Protein AF-A0A1X2HR03-F1 (afdb_monomer_lite)

Sequence (166 aa):
MDPTPKYARVMRIASPQEDDGWEAVPREKGWTSIEKKPGKHMTDDALCVSLCPMCVSYSLCIFALYLVRSTSTSSVPGPPEPLTKNQRKQMARTAKRKEEKAAFEAEQAARLRQHQRELERIRIDEYYTKGAGKNTSLGKKKQQHGSAKTPTAKAGLNEHGQLIWD

Secondary structure (DSSP, 8-state):
----------PPPPPPP-----PPPPTTS-TT-------------TTSSSS-TT---HHHHHHHHHHHHTSS--------PPPPHHHHHHHHHHHHHHHHHHHHHHHHHHHHHHHHHHHHHHHHHHHHHS-TTSS-TTTGGGSSS-------PPEEE-TTS-EEE-

pLDDT: mean 70.21, std 17.48, range [41.78, 98.0]

Radius of gyration: 33.85 Å; chains: 1; bounding box: 98×48×79 Å

Structure (mmCIF, N/CA/C/O backbone):
data_AF-A0A1X2HR03-F1
#
_entry.id   AF-A0A1X2HR03-F1
#
loop_
_atom_site.group_PDB
_atom_site.id
_atom_site.type_symbol
_atom_site.label_atom_id
_atom_site.label_alt_id
_atom_site.label_comp_id
_atom_site.label_asym_id
_atom_site.label_entity_id
_atom_site.label_seq_id
_atom_site.pdbx_PDB_ins_code
_atom_site.Cartn_x
_atom_site.Cartn_y
_atom_site.Cartn_z
_atom_site.occupancy
_atom_site.B_iso_or_equiv
_atom_site.auth_seq_id
_atom_site.auth_comp_id
_atom_site.auth_asym_id
_atom_site.auth_atom_id
_atom_site.pdbx_PDB_model_num
ATOM 1 N N . MET A 1 1 ? 52.233 15.324 -47.934 1.00 49.38 1 MET A N 1
ATOM 2 C CA . MET A 1 1 ? 51.207 14.608 -47.145 1.00 49.38 1 MET A CA 1
ATOM 3 C C . MET A 1 1 ? 51.965 13.710 -46.194 1.00 49.38 1 MET A C 1
ATOM 5 O O . MET A 1 1 ? 52.435 12.666 -46.625 1.00 49.38 1 MET A O 1
ATOM 9 N N . ASP A 1 2 ? 52.184 14.163 -44.962 1.00 54.00 2 ASP A N 1
ATOM 10 C CA . ASP A 1 2 ? 53.042 13.455 -44.009 1.00 54.00 2 ASP A CA 1
ATOM 11 C C . ASP A 1 2 ? 52.260 12.336 -43.307 1.00 54.00 2 ASP A C 1
ATOM 13 O O . ASP A 1 2 ? 51.257 12.617 -42.644 1.00 54.00 2 ASP A O 1
ATOM 17 N N . PRO A 1 3 ? 52.685 11.065 -43.427 1.00 68.75 3 PRO A N 1
ATOM 18 C CA . PRO A 1 3 ? 52.022 9.934 -42.794 1.00 68.75 3 PRO A CA 1
ATOM 19 C C . PRO A 1 3 ? 52.491 9.809 -41.340 1.00 68.75 3 PRO A C 1
ATOM 21 O O . PRO A 1 3 ? 53.164 8.851 -40.971 1.00 68.75 3 PRO A O 1
ATOM 24 N N . THR A 1 4 ? 52.180 10.791 -40.495 1.00 70.38 4 THR A N 1
ATOM 25 C CA . THR A 1 4 ? 52.416 10.665 -39.050 1.00 70.38 4 THR A CA 1
ATOM 26 C C . THR A 1 4 ? 51.183 10.037 -38.392 1.00 70.38 4 THR A C 1
ATOM 28 O O . THR A 1 4 ? 50.126 10.674 -38.339 1.00 70.38 4 THR A O 1
ATOM 31 N N . PRO A 1 5 ? 51.264 8.789 -37.892 1.00 67.25 5 PRO A N 1
ATOM 32 C CA . PRO A 1 5 ? 50.145 8.155 -37.208 1.00 67.25 5 PRO A CA 1
ATOM 33 C C . PRO A 1 5 ? 49.844 8.903 -35.904 1.00 67.25 5 PRO A C 1
ATOM 35 O O . PRO A 1 5 ? 50.654 8.94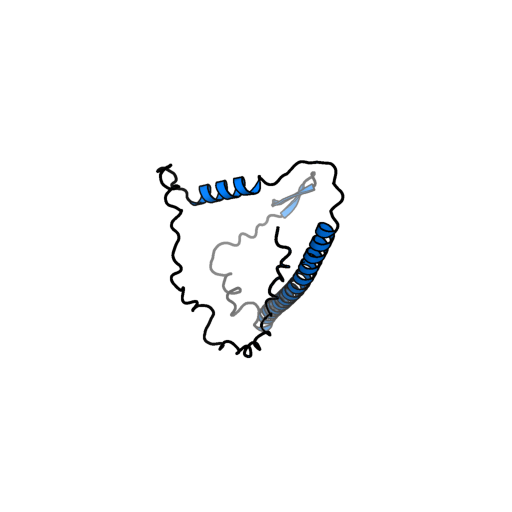8 -34.978 1.00 67.25 5 PRO A O 1
ATOM 38 N N . LYS A 1 6 ? 48.658 9.515 -35.831 1.00 69.88 6 LYS A N 1
ATOM 39 C CA . LYS A 1 6 ? 48.143 10.149 -34.612 1.00 69.88 6 LYS A CA 1
ATOM 40 C C . LYS A 1 6 ? 47.642 9.055 -33.673 1.00 69.88 6 LYS A C 1
ATOM 42 O O . LYS A 1 6 ? 46.494 8.631 -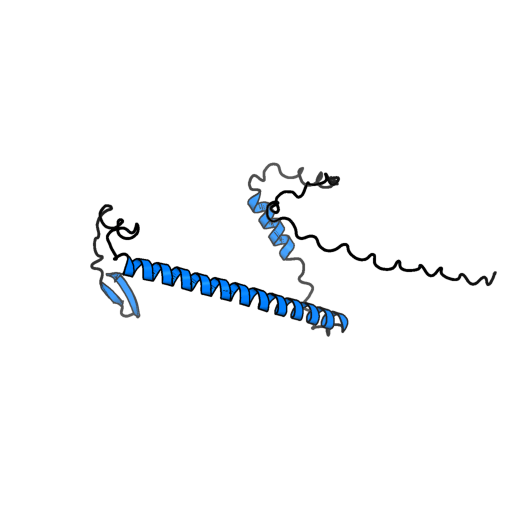33.765 1.00 69.88 6 LYS A O 1
ATOM 47 N N . TYR A 1 7 ? 48.500 8.581 -32.778 1.00 69.38 7 TYR A N 1
ATOM 48 C CA . TYR A 1 7 ? 48.071 7.668 -31.723 1.00 69.38 7 TYR A CA 1
ATOM 49 C C . TYR A 1 7 ? 47.149 8.406 -30.744 1.00 69.38 7 TYR A C 1
ATOM 51 O O . TYR A 1 7 ? 47.520 9.431 -30.167 1.00 69.38 7 TYR A O 1
ATOM 59 N N . ALA A 1 8 ? 45.929 7.895 -30.567 1.00 68.00 8 ALA A N 1
ATOM 60 C CA . ALA A 1 8 ? 44.996 8.397 -29.569 1.00 68.00 8 ALA A CA 1
ATOM 61 C C . ALA A 1 8 ? 45.563 8.125 -28.167 1.00 68.00 8 ALA A C 1
ATOM 63 O O . ALA A 1 8 ? 45.889 6.986 -27.828 1.00 68.00 8 ALA A O 1
ATOM 64 N N . ARG A 1 9 ? 45.701 9.171 -27.342 1.00 69.88 9 ARG A N 1
ATOM 65 C CA . ARG A 1 9 ? 46.113 9.016 -25.941 1.00 69.88 9 ARG A CA 1
ATOM 66 C C . ARG A 1 9 ? 45.038 8.225 -25.197 1.00 69.88 9 ARG A C 1
ATOM 68 O O . ARG A 1 9 ? 43.929 8.714 -24.999 1.00 69.88 9 ARG A O 1
ATOM 75 N N . VAL A 1 10 ? 45.382 7.009 -24.781 1.00 68.44 10 VAL A N 1
ATOM 76 C CA . VAL A 1 10 ? 44.555 6.185 -23.897 1.00 68.44 10 VAL A CA 1
ATOM 77 C C . VAL A 1 10 ? 44.506 6.870 -22.532 1.00 68.44 10 VAL A C 1
ATOM 79 O O . VAL A 1 10 ? 45.487 6.874 -21.789 1.00 68.44 10 VAL A O 1
ATOM 82 N N . MET A 1 11 ? 43.371 7.493 -22.221 1.00 64.75 11 MET A N 1
ATOM 83 C CA . MET A 1 11 ? 43.092 8.025 -20.888 1.00 64.75 11 MET A CA 1
ATOM 84 C C . MET A 1 11 ? 42.972 6.849 -19.916 1.00 64.75 11 MET A C 1
ATOM 86 O O . MET A 1 11 ? 42.135 5.966 -20.104 1.00 64.75 11 MET A O 1
ATOM 90 N N . ARG A 1 12 ? 43.827 6.815 -18.889 1.00 71.19 12 ARG A N 1
ATOM 91 C CA . ARG A 1 12 ? 43.741 5.815 -17.819 1.00 71.19 12 ARG A CA 1
ATOM 92 C C . ARG A 1 12 ? 42.568 6.176 -16.914 1.00 71.19 12 ARG A C 1
ATOM 94 O O . ARG A 1 12 ? 42.513 7.285 -16.392 1.00 71.19 12 ARG A O 1
ATOM 101 N N . ILE A 1 13 ? 41.631 5.247 -16.760 1.00 76.69 13 ILE A N 1
ATOM 102 C CA . ILE A 1 13 ? 40.503 5.380 -15.837 1.00 76.69 13 ILE A CA 1
ATOM 103 C C . ILE A 1 13 ? 41.066 5.258 -14.418 1.00 76.69 13 ILE A C 1
ATOM 105 O O . ILE A 1 13 ? 41.745 4.278 -14.114 1.00 76.69 13 ILE A O 1
ATOM 109 N N . ALA A 1 14 ? 40.830 6.271 -13.582 1.00 76.19 14 ALA A N 1
ATOM 110 C CA . ALA A 1 14 ? 41.211 6.235 -12.176 1.00 76.19 14 ALA A CA 1
ATOM 111 C C . ALA A 1 14 ? 40.454 5.102 -11.467 1.00 76.19 14 ALA A C 1
ATOM 113 O O . ALA A 1 14 ? 39.255 4.921 -11.689 1.00 76.19 14 ALA A O 1
ATOM 114 N N . SER A 1 15 ? 41.160 4.325 -10.647 1.00 71.44 15 SER A N 1
ATOM 115 C CA . SER A 1 15 ? 40.562 3.277 -9.820 1.00 71.44 15 SER A CA 1
ATOM 116 C C . SER A 1 15 ? 39.506 3.876 -8.881 1.00 71.44 15 SER A C 1
ATOM 118 O O . SER A 1 15 ? 39.712 4.988 -8.389 1.00 71.44 15 SER A O 1
ATOM 120 N N . PRO A 1 16 ? 38.379 3.174 -8.652 1.00 69.88 16 PRO A N 1
ATOM 121 C CA . PRO A 1 16 ? 37.326 3.659 -7.771 1.00 69.88 16 PRO A CA 1
ATOM 122 C C . PRO A 1 16 ? 37.912 3.873 -6.376 1.00 69.88 16 PRO A C 1
ATOM 124 O O . PRO A 1 16 ? 38.523 2.970 -5.808 1.00 69.88 16 PRO A O 1
ATOM 127 N N . GLN A 1 17 ? 37.777 5.097 -5.879 1.00 70.81 17 GLN A N 1
ATOM 128 C CA . GLN A 1 17 ? 38.087 5.443 -4.502 1.00 70.81 17 GLN A CA 1
ATOM 129 C C . GLN A 1 17 ? 37.141 4.628 -3.616 1.00 70.81 17 GLN A C 1
ATOM 131 O O . GLN A 1 17 ? 35.945 4.580 -3.892 1.00 70.81 17 GLN A O 1
ATOM 136 N N . GLU A 1 18 ? 37.690 3.908 -2.640 1.00 65.06 18 GLU A N 1
ATOM 137 C CA . GLU A 1 18 ? 36.905 3.104 -1.705 1.00 65.06 18 GLU A CA 1
ATOM 138 C C . GLU A 1 18 ? 35.914 4.037 -1.004 1.00 65.06 18 GLU A C 1
ATOM 140 O O . GLU A 1 18 ? 36.322 5.003 -0.363 1.00 65.06 18 GLU A O 1
ATOM 145 N N . ASP A 1 19 ? 34.617 3.809 -1.225 1.00 59.84 19 ASP A N 1
ATOM 146 C CA . ASP A 1 19 ? 33.559 4.620 -0.635 1.00 59.84 19 ASP A CA 1
ATOM 147 C C . ASP A 1 19 ? 33.655 4.499 0.891 1.00 59.84 19 ASP A C 1
ATOM 149 O O . ASP A 1 19 ? 33.396 3.432 1.458 1.00 59.84 19 ASP A O 1
ATOM 153 N N . ASP A 1 20 ? 34.059 5.598 1.536 1.00 63.16 20 ASP A N 1
ATOM 154 C CA . ASP A 1 20 ? 34.095 5.749 2.986 1.00 63.16 20 ASP A CA 1
ATOM 155 C C . ASP A 1 20 ? 32.781 5.233 3.586 1.00 63.16 20 ASP A C 1
ATOM 157 O O . ASP A 1 20 ? 31.683 5.619 3.172 1.00 63.16 20 ASP A O 1
ATOM 161 N N . GLY A 1 21 ? 32.914 4.297 4.529 1.00 62.84 21 GLY A N 1
ATOM 162 C CA . GLY A 1 21 ? 31.816 3.524 5.093 1.00 62.84 21 GLY A CA 1
ATOM 163 C C . GLY A 1 21 ? 30.618 4.395 5.459 1.00 62.84 21 GLY A C 1
ATOM 164 O O . GLY A 1 21 ? 30.745 5.385 6.172 1.00 62.84 21 GLY A O 1
ATOM 165 N N . TRP A 1 22 ? 29.446 3.997 4.963 1.00 64.94 22 TRP A N 1
ATOM 166 C CA . TRP A 1 22 ? 28.169 4.657 5.208 1.00 64.94 22 TRP A CA 1
ATOM 167 C C . TRP A 1 22 ? 27.912 4.805 6.714 1.00 64.94 22 TRP A C 1
ATOM 169 O O . TRP A 1 22 ? 27.427 3.880 7.369 1.00 64.94 22 TRP A O 1
ATOM 179 N N . GLU A 1 23 ? 28.242 5.969 7.273 1.00 69.88 23 GLU A N 1
ATOM 180 C CA . GLU A 1 23 ? 27.980 6.272 8.674 1.00 69.88 23 GLU A CA 1
ATOM 181 C C . GLU A 1 23 ? 26.467 6.415 8.877 1.00 69.88 23 GLU A C 1
ATOM 183 O O . GLU A 1 23 ? 25.770 7.131 8.150 1.00 69.88 23 GLU A O 1
ATOM 188 N N . ALA A 1 24 ? 25.930 5.672 9.846 1.00 68.50 24 ALA A N 1
ATOM 189 C CA . ALA A 1 24 ? 24.504 5.666 10.121 1.00 68.50 24 ALA A CA 1
ATOM 190 C C . ALA A 1 24 ? 24.061 7.055 10.596 1.00 68.50 24 ALA A C 1
ATOM 192 O O . ALA A 1 24 ? 24.514 7.545 11.629 1.00 68.50 24 ALA A O 1
ATOM 193 N N . VAL A 1 25 ? 23.139 7.673 9.853 1.00 67.19 25 VAL A N 1
ATOM 194 C CA . VAL A 1 25 ? 22.591 8.993 10.184 1.00 67.19 25 VAL A CA 1
ATOM 195 C C . VAL A 1 25 ? 22.001 8.961 11.606 1.00 67.19 25 VAL A C 1
ATOM 197 O O . VAL A 1 25 ? 21.091 8.163 11.865 1.00 67.19 25 VAL A O 1
ATOM 200 N N . PRO A 1 26 ? 22.484 9.808 12.538 1.00 66.44 26 PRO A N 1
ATOM 201 C CA . PRO A 1 26 ? 21.991 9.846 13.908 1.00 66.44 26 PRO A CA 1
ATOM 202 C C . PRO A 1 26 ? 20.488 10.126 13.959 1.00 66.44 26 PRO A C 1
ATOM 204 O O . PRO A 1 26 ? 19.989 11.071 13.347 1.00 66.44 26 PRO A O 1
ATOM 207 N N . ARG A 1 27 ? 19.771 9.308 14.738 1.00 64.19 27 ARG A N 1
ATOM 208 C CA . ARG A 1 27 ? 18.299 9.234 14.782 1.00 64.19 27 ARG A CA 1
ATOM 209 C C . ARG A 1 27 ? 17.606 10.531 15.235 1.00 64.19 27 ARG A C 1
ATOM 211 O O . ARG A 1 27 ? 16.404 10.669 15.048 1.00 64.19 27 ARG A O 1
ATOM 218 N N . GLU A 1 28 ? 18.356 11.468 15.811 1.00 60.88 28 GLU A N 1
ATOM 219 C CA . GLU A 1 28 ? 17.838 12.728 16.357 1.00 60.88 28 GLU A CA 1
ATOM 220 C C . GLU A 1 28 ? 17.866 13.896 15.360 1.00 60.88 28 GLU A C 1
ATOM 222 O O . GLU A 1 28 ? 17.153 14.881 15.548 1.00 60.88 28 GLU A O 1
ATOM 227 N N . LYS A 1 29 ? 18.614 13.787 14.253 1.00 54.84 29 LYS A N 1
ATOM 228 C CA . LYS A 1 29 ? 18.545 14.755 13.148 1.00 54.84 29 LYS A CA 1
ATOM 229 C C . LYS A 1 29 ? 17.555 14.248 12.110 1.00 54.84 29 LYS A C 1
ATOM 231 O O . LYS A 1 29 ? 17.914 13.632 11.109 1.00 54.84 29 LYS A O 1
ATOM 236 N N . GLY A 1 30 ? 16.280 14.498 12.391 1.00 54.28 30 GLY A N 1
ATOM 237 C CA . GLY A 1 30 ? 15.206 14.334 11.420 1.00 54.28 30 GLY A CA 1
ATOM 238 C C . GLY A 1 30 ? 15.514 15.060 10.104 1.00 54.28 30 GLY A C 1
ATOM 239 O O . GLY A 1 30 ? 16.321 15.985 10.049 1.00 54.28 30 GLY A O 1
ATOM 240 N N . TRP A 1 31 ? 14.843 14.628 9.039 1.00 56.38 31 TRP A N 1
ATOM 241 C CA . TRP A 1 31 ? 14.909 15.079 7.638 1.00 56.38 31 TRP A CA 1
ATOM 242 C C . TRP A 1 31 ? 14.716 16.595 7.363 1.00 56.38 31 TRP A C 1
ATOM 244 O O . TRP A 1 31 ? 14.436 16.992 6.234 1.00 56.38 31 TRP A O 1
ATOM 254 N N . THR A 1 32 ? 14.839 17.472 8.356 1.00 54.97 32 THR A N 1
ATOM 255 C CA . THR A 1 32 ? 14.498 18.898 8.264 1.00 54.97 32 THR A CA 1
ATOM 256 C C . THR A 1 32 ? 15.683 19.837 8.037 1.00 54.97 32 THR A C 1
ATOM 258 O O . THR A 1 32 ? 15.457 21.022 7.821 1.00 54.97 32 THR A O 1
ATOM 261 N N . SER A 1 33 ? 16.927 19.349 8.007 1.00 54.75 33 SER A N 1
ATOM 262 C CA . SER A 1 33 ? 18.107 20.183 7.711 1.00 54.75 33 SER A CA 1
ATOM 263 C C . SER A 1 33 ? 18.771 19.790 6.395 1.00 54.75 33 SER A C 1
ATOM 265 O O . SER A 1 33 ? 19.917 19.358 6.360 1.00 54.75 33 SER A O 1
ATOM 267 N N . ILE A 1 34 ? 18.061 19.980 5.282 1.00 53.75 34 ILE A N 1
ATOM 268 C CA . ILE A 1 34 ? 18.750 20.290 4.027 1.00 53.75 34 ILE A CA 1
ATOM 269 C C . ILE A 1 34 ? 18.950 21.802 4.054 1.00 53.75 34 ILE A C 1
ATOM 271 O O . ILE A 1 34 ? 18.038 22.563 3.727 1.00 53.75 34 ILE A O 1
ATOM 275 N N . GLU A 1 35 ? 20.128 22.243 4.492 1.00 58.75 35 GLU A N 1
ATOM 276 C CA . GLU A 1 35 ? 20.572 23.610 4.244 1.00 58.75 35 GLU A CA 1
ATOM 277 C C . GLU A 1 35 ? 20.549 23.821 2.729 1.00 58.75 35 GLU A C 1
ATOM 279 O O . GLU A 1 35 ? 21.362 23.276 1.977 1.00 58.75 35 GLU A O 1
ATOM 284 N N . LYS A 1 36 ? 19.545 24.560 2.254 1.00 54.94 36 LYS A N 1
ATOM 285 C CA . LYS A 1 36 ? 19.466 24.973 0.860 1.00 54.94 36 LYS A CA 1
ATOM 286 C C . LYS A 1 36 ? 20.675 25.864 0.601 1.00 54.94 36 LYS A C 1
ATOM 288 O O . LYS A 1 36 ? 20.654 27.045 0.938 1.00 54.94 36 LYS A O 1
ATOM 293 N N . LYS A 1 37 ? 21.723 25.319 -0.022 1.00 56.31 37 LYS A N 1
ATOM 294 C CA . LYS A 1 37 ? 22.693 26.156 -0.733 1.00 56.31 37 LYS A CA 1
ATOM 295 C C . LYS A 1 37 ? 21.880 27.072 -1.658 1.00 56.31 37 LYS A C 1
ATOM 297 O O . LYS A 1 37 ? 21.024 26.543 -2.375 1.00 56.31 37 LYS A O 1
ATOM 302 N N . PRO A 1 38 ? 22.092 28.400 -1.657 1.00 57.66 38 PRO A N 1
ATOM 303 C CA . PRO A 1 38 ? 21.437 29.287 -2.606 1.00 57.66 38 PRO A CA 1
ATOM 304 C C . PRO A 1 38 ? 21.968 28.966 -4.008 1.00 57.66 38 PRO A C 1
ATOM 306 O O . PRO A 1 38 ? 22.961 29.518 -4.477 1.00 57.66 38 PRO A O 1
ATOM 309 N N . GLY A 1 39 ? 21.331 27.992 -4.656 1.00 47.81 39 GLY A N 1
ATOM 310 C CA . GLY A 1 39 ? 21.498 27.721 -6.070 1.00 47.81 39 GLY A CA 1
ATOM 311 C C . GLY A 1 39 ? 21.024 28.949 -6.828 1.00 47.81 39 GLY A C 1
ATOM 312 O O . GLY A 1 39 ? 19.905 29.413 -6.622 1.00 47.81 39 GLY A O 1
ATOM 313 N N . LYS A 1 40 ? 21.911 29.497 -7.658 1.00 47.88 40 LYS A N 1
ATOM 314 C CA . LYS A 1 40 ? 21.637 30.616 -8.557 1.00 47.88 40 LYS A CA 1
ATOM 315 C C . LYS A 1 40 ? 20.345 30.334 -9.326 1.00 47.88 40 LYS A C 1
ATOM 317 O O . LYS A 1 40 ? 20.298 29.443 -10.167 1.00 47.88 40 LYS A O 1
ATOM 322 N N . HIS A 1 41 ? 19.306 31.085 -8.990 1.00 44.22 41 HIS A N 1
ATOM 323 C CA . HIS A 1 41 ? 18.036 31.108 -9.691 1.00 44.22 41 HIS A CA 1
ATOM 324 C C . HIS A 1 41 ? 18.284 31.733 -11.073 1.00 44.22 41 HIS A C 1
ATOM 326 O O . HIS A 1 41 ? 18.466 32.944 -11.175 1.00 44.22 41 HIS A O 1
ATOM 332 N N . MET A 1 42 ? 18.361 30.911 -12.126 1.00 42.12 42 MET A N 1
ATOM 333 C CA . MET A 1 42 ? 18.211 31.391 -13.503 1.00 42.12 42 MET A CA 1
ATOM 334 C C . MET A 1 42 ? 16.778 31.903 -13.640 1.00 42.12 42 MET A C 1
ATOM 336 O O . MET A 1 42 ? 15.820 31.139 -13.574 1.00 42.12 42 MET A O 1
ATOM 340 N N . THR A 1 43 ? 16.635 33.217 -13.737 1.00 50.16 43 THR A N 1
ATOM 341 C CA . THR A 1 43 ? 15.375 33.894 -14.025 1.00 50.16 43 THR A CA 1
ATOM 342 C C . THR A 1 43 ? 15.094 33.821 -15.522 1.00 50.16 43 THR A C 1
ATOM 344 O O . THR A 1 43 ? 15.504 34.720 -16.248 1.00 50.16 43 THR A O 1
ATOM 347 N N . ASP A 1 44 ? 14.366 32.794 -15.959 1.00 51.62 44 ASP A N 1
ATOM 348 C CA . ASP A 1 44 ? 13.747 32.755 -17.296 1.00 51.62 44 ASP A CA 1
ATOM 349 C C . ASP A 1 44 ? 12.202 32.838 -17.232 1.00 51.62 44 ASP A C 1
ATOM 351 O O . ASP A 1 44 ? 11.518 32.566 -18.211 1.00 51.62 44 ASP A O 1
ATOM 355 N N . ASP A 1 45 ? 11.629 33.286 -16.105 1.00 50.28 45 ASP A N 1
ATOM 356 C CA . ASP A 1 45 ? 10.169 33.420 -15.912 1.00 50.28 45 ASP A CA 1
ATOM 357 C C . ASP A 1 45 ? 9.643 34.864 -16.051 1.00 50.28 45 ASP A C 1
ATOM 359 O O . ASP A 1 45 ? 8.547 35.200 -15.600 1.00 50.28 45 ASP A O 1
ATOM 363 N N . ALA A 1 46 ? 10.393 35.752 -16.708 1.00 51.38 46 ALA A N 1
ATOM 364 C CA . ALA A 1 46 ? 9.998 37.155 -16.873 1.00 51.38 46 ALA A CA 1
ATOM 365 C C . ALA A 1 46 ? 9.097 37.442 -18.094 1.00 51.38 46 ALA A C 1
ATOM 367 O O . ALA A 1 46 ? 8.882 38.608 -18.414 1.00 51.38 46 ALA A O 1
ATOM 368 N N . LEU A 1 47 ? 8.548 36.428 -18.780 1.00 53.44 47 LEU A N 1
ATOM 369 C CA . LEU A 1 47 ? 7.697 36.651 -19.965 1.00 53.44 47 LEU A CA 1
ATOM 370 C C . LEU A 1 47 ? 6.251 36.148 -19.854 1.00 53.44 47 LEU A C 1
ATOM 372 O O . LEU A 1 47 ? 5.468 36.404 -20.764 1.00 53.44 47 LEU A O 1
ATOM 376 N N . CYS A 1 48 ? 5.837 35.501 -18.759 1.00 46.88 48 CYS A N 1
ATOM 377 C CA . CYS A 1 48 ? 4.486 34.919 -18.689 1.00 46.88 48 CYS A CA 1
ATOM 378 C C . CYS A 1 48 ? 3.460 35.716 -17.857 1.00 46.88 48 CYS A C 1
ATOM 380 O O . CYS A 1 48 ? 2.303 35.311 -17.774 1.00 46.88 48 CYS A O 1
ATOM 382 N N . VAL A 1 49 ? 3.833 36.852 -17.251 1.00 48.19 49 VAL A N 1
ATOM 383 C CA . VAL A 1 49 ? 2.917 37.614 -16.367 1.00 48.19 49 VAL A CA 1
ATOM 384 C C . VAL A 1 49 ? 2.287 38.839 -17.052 1.00 48.19 49 VAL A C 1
ATOM 386 O O . VAL A 1 49 ? 1.374 39.446 -16.502 1.00 48.19 49 VAL A O 1
ATOM 389 N N . SER A 1 50 ? 2.688 39.203 -18.278 1.00 53.38 50 SER A N 1
ATOM 390 C CA . SER A 1 50 ? 2.179 40.431 -18.922 1.00 53.38 50 SER A CA 1
ATOM 391 C C . SER A 1 50 ? 0.910 40.263 -19.775 1.00 53.38 50 SER A C 1
ATOM 393 O O . SER A 1 50 ? 0.457 41.239 -20.371 1.00 53.38 50 SER A O 1
ATOM 395 N N . LEU A 1 51 ? 0.303 39.074 -19.837 1.00 54.75 51 LEU A N 1
ATOM 396 C CA . LEU A 1 51 ? -0.985 38.860 -20.508 1.00 54.75 51 LEU A CA 1
ATOM 397 C C . LEU A 1 51 ? -1.962 38.137 -19.572 1.00 54.75 51 LEU A C 1
ATOM 399 O O . LEU A 1 51 ? -2.127 36.929 -19.678 1.00 54.75 51 LEU A O 1
ATOM 403 N N . CYS A 1 52 ? -2.564 38.879 -18.635 1.00 41.78 52 CYS A N 1
ATOM 404 C CA . CYS A 1 52 ? -3.969 38.762 -18.188 1.00 41.78 52 CYS A CA 1
ATOM 405 C C . CYS A 1 52 ? -4.138 39.253 -16.737 1.00 41.78 52 CYS A C 1
ATOM 407 O O . CYS A 1 52 ? -3.996 38.467 -15.800 1.00 41.78 52 CYS A O 1
ATOM 409 N N . PRO A 1 53 ? -4.543 40.516 -16.514 1.00 54.53 53 PRO A N 1
ATOM 410 C CA . PRO A 1 53 ? -4.869 41.017 -15.176 1.00 54.53 53 PRO A CA 1
ATOM 411 C C . PRO A 1 53 ? -6.214 40.505 -14.607 1.00 54.53 53 PRO A C 1
ATOM 413 O O . PRO A 1 53 ? -6.627 40.958 -13.547 1.00 54.53 53 PRO A O 1
ATOM 416 N N . MET A 1 54 ? -6.907 39.563 -15.265 1.00 48.72 54 MET A N 1
ATOM 417 C CA . MET A 1 54 ? -8.247 39.082 -14.859 1.00 48.72 54 MET A CA 1
ATOM 418 C C . MET A 1 54 ? -8.303 37.600 -14.430 1.00 48.72 54 MET A C 1
ATOM 420 O O . MET A 1 54 ? -9.386 37.036 -14.291 1.00 48.72 54 MET A O 1
ATOM 424 N N . CYS A 1 55 ? -7.170 36.944 -14.166 1.00 45.22 55 CYS A N 1
ATOM 425 C CA . CYS A 1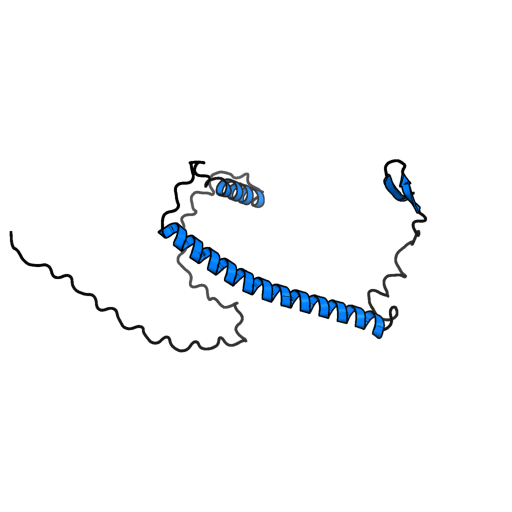 55 ? -7.152 35.538 -13.735 1.00 45.22 55 CYS A CA 1
ATOM 426 C C . CYS A 1 55 ? -7.144 35.401 -12.198 1.00 45.22 55 CYS A C 1
ATOM 428 O O . CYS A 1 55 ? -6.163 34.964 -11.603 1.00 45.22 55 CYS A O 1
ATOM 430 N N . VAL A 1 56 ? -8.260 35.736 -11.538 1.00 51.12 56 VAL A N 1
ATOM 431 C CA . VAL A 1 56 ? -8.454 35.614 -10.068 1.00 51.12 56 VAL A CA 1
ATOM 432 C C . VAL A 1 56 ? -8.746 34.162 -9.626 1.00 51.12 56 VAL A C 1
ATOM 434 O O . VAL A 1 56 ? -9.258 33.898 -8.545 1.00 51.12 56 VAL A O 1
ATOM 437 N N . SER A 1 57 ? -8.416 33.160 -10.440 1.00 55.09 57 SER A N 1
ATOM 438 C CA . SER A 1 57 ? -8.601 31.747 -10.081 1.00 55.09 57 SER A CA 1
ATOM 439 C C . SER A 1 57 ? -7.408 30.904 -10.525 1.00 55.09 57 SER A C 1
ATOM 441 O O . SER A 1 57 ? -7.470 30.096 -11.448 1.00 55.09 57 SER A O 1
ATOM 443 N N . TYR A 1 58 ? -6.307 31.071 -9.787 1.00 55.44 58 TYR A N 1
ATOM 444 C CA . TYR A 1 58 ? -5.048 30.321 -9.913 1.00 55.44 58 TYR A CA 1
ATOM 445 C C . TYR A 1 58 ? -5.250 28.792 -10.025 1.00 55.44 58 TYR A C 1
ATOM 447 O O . TYR A 1 58 ? -4.489 28.101 -10.697 1.00 55.44 58 TYR A O 1
ATOM 455 N N . SER A 1 59 ? -6.318 28.263 -9.415 1.00 58.97 59 SER A N 1
ATOM 456 C CA . SER A 1 59 ? -6.639 26.830 -9.407 1.00 58.97 59 SER A CA 1
ATOM 457 C C . SER A 1 59 ? -7.127 26.291 -10.763 1.00 58.97 59 SER A C 1
ATOM 459 O O . SER A 1 59 ? -6.844 25.146 -11.111 1.00 58.97 59 SER A O 1
ATOM 461 N N . LEU A 1 60 ? -7.816 27.108 -11.572 1.00 54.78 60 LEU A N 1
ATOM 462 C CA . LEU A 1 60 ? -8.365 26.665 -12.863 1.00 54.78 60 LEU A CA 1
ATOM 463 C C . LEU A 1 60 ? -7.339 26.761 -14.002 1.00 54.78 60 LEU A C 1
ATOM 465 O O . LEU A 1 60 ? -7.349 25.923 -14.903 1.00 54.78 60 LEU A O 1
ATOM 469 N N . CYS A 1 61 ? -6.395 27.707 -13.938 1.00 56.09 61 CYS A N 1
ATOM 470 C CA . CYS A 1 61 ? -5.316 27.808 -14.929 1.00 56.09 61 CYS A CA 1
ATOM 471 C C . CYS A 1 61 ? -4.322 26.638 -14.847 1.00 56.09 61 CYS A C 1
ATOM 473 O O . CYS A 1 61 ? -3.892 26.136 -15.885 1.00 56.09 61 CYS A O 1
ATOM 475 N N . ILE A 1 62 ? -4.001 26.149 -13.641 1.00 60.47 62 ILE A N 1
ATOM 476 C CA . ILE A 1 62 ? -3.148 24.958 -13.483 1.00 60.47 62 ILE A CA 1
ATOM 477 C C . ILE A 1 62 ? -3.857 23.716 -14.040 1.00 60.47 62 ILE A C 1
ATOM 479 O O . ILE A 1 62 ? -3.234 22.919 -14.739 1.00 60.47 62 ILE A O 1
ATOM 483 N N . PHE A 1 63 ? -5.168 23.580 -13.810 1.00 59.28 63 PHE A N 1
ATOM 484 C CA . PHE A 1 63 ? -5.955 22.466 -14.347 1.00 59.28 63 PHE A CA 1
ATOM 485 C C . PHE A 1 63 ? -6.017 22.481 -15.883 1.00 59.28 63 PHE A C 1
ATOM 487 O O . PHE A 1 63 ? -5.841 21.439 -16.516 1.00 59.28 63 PHE A O 1
ATOM 494 N N . ALA A 1 64 ? -6.188 23.658 -16.493 1.00 60.72 64 ALA A N 1
ATOM 495 C CA . ALA A 1 64 ? -6.199 23.811 -17.948 1.00 60.72 64 ALA A CA 1
ATOM 496 C C . ALA A 1 64 ? -4.833 23.490 -18.585 1.00 60.72 64 ALA A C 1
ATOM 498 O O . ALA A 1 64 ? -4.770 22.767 -19.581 1.00 60.72 64 ALA A O 1
ATOM 499 N N . LEU A 1 65 ? -3.727 23.943 -17.982 1.00 59.56 65 LEU A N 1
ATOM 500 C CA . LEU A 1 65 ? -2.377 23.623 -18.463 1.00 59.56 65 LEU A CA 1
ATOM 501 C C . LEU A 1 65 ? -2.025 22.136 -18.282 1.00 59.56 65 LEU A C 1
ATOM 503 O O . LEU A 1 65 ? -1.322 21.564 -19.119 1.00 59.56 65 LEU A O 1
ATOM 507 N N . TYR A 1 66 ? -2.549 21.479 -17.243 1.00 58.12 66 TYR A N 1
ATOM 508 C CA . TYR A 1 66 ? -2.346 20.045 -17.018 1.00 58.12 66 TYR A CA 1
ATOM 509 C C . TYR A 1 66 ? -3.135 19.170 -18.011 1.00 58.12 66 TYR A C 1
ATOM 511 O O . TYR A 1 66 ? -2.618 18.164 -18.505 1.00 58.12 66 TYR A O 1
ATOM 519 N N . LEU A 1 67 ? -4.359 19.574 -18.373 1.00 56.00 67 LEU A N 1
ATOM 520 C CA . LEU A 1 67 ? -5.191 18.880 -19.367 1.00 56.00 67 LEU A CA 1
ATOM 521 C C . LEU A 1 67 ? -4.665 19.044 -20.801 1.00 56.00 67 LEU A C 1
ATOM 523 O O . LEU A 1 67 ? -4.619 18.066 -21.550 1.00 56.00 67 LEU A O 1
ATOM 527 N N . VAL A 1 68 ? -4.185 20.235 -21.172 1.00 55.50 68 VAL A N 1
ATOM 528 C CA . VAL A 1 68 ? -3.581 20.470 -22.499 1.00 55.50 68 VAL A CA 1
ATOM 529 C C . VAL A 1 68 ? -2.253 19.721 -22.655 1.00 55.50 68 VAL A C 1
ATOM 531 O O . VAL A 1 68 ? -1.963 19.193 -23.725 1.00 55.50 68 VAL A O 1
ATOM 534 N N . ARG A 1 69 ? -1.457 19.581 -21.588 1.00 51.41 69 ARG A N 1
ATOM 535 C CA . ARG A 1 69 ? -0.202 18.812 -21.645 1.00 51.41 69 ARG A CA 1
ATOM 536 C C . ARG A 1 69 ? -0.408 17.293 -21.668 1.00 51.41 69 ARG A C 1
ATOM 538 O O . ARG A 1 69 ? 0.488 16.575 -22.102 1.00 51.41 69 ARG A O 1
ATOM 545 N N . SER A 1 70 ? -1.575 16.809 -21.246 1.00 52.38 70 SER A N 1
ATOM 546 C CA . SER A 1 70 ? -1.890 15.373 -21.204 1.00 52.38 70 SER A CA 1
ATOM 547 C C . SER A 1 70 ? -2.422 14.808 -22.528 1.00 52.38 70 SER A C 1
ATOM 549 O O . SER A 1 70 ? -2.547 13.594 -22.657 1.00 52.38 70 SER A O 1
ATOM 551 N N . THR A 1 71 ? -2.721 15.648 -23.525 1.00 51.38 71 THR A N 1
ATOM 552 C CA . THR A 1 71 ? -3.351 15.213 -24.789 1.00 51.38 71 THR A CA 1
ATOM 553 C C . THR A 1 71 ? -2.407 15.193 -25.999 1.00 51.38 71 THR A C 1
ATOM 555 O O . THR A 1 71 ? -2.787 14.709 -27.062 1.00 51.38 71 THR A O 1
ATOM 558 N N . SER A 1 72 ? -1.147 15.617 -25.850 1.00 48.69 72 SER A N 1
ATOM 559 C CA . SER A 1 72 ? -0.242 15.871 -26.990 1.00 48.69 72 SER A CA 1
ATOM 560 C C . SER A 1 72 ? 0.783 14.772 -27.301 1.00 48.69 72 SER A C 1
ATOM 562 O O . SER A 1 72 ? 1.780 15.040 -27.967 1.00 48.69 72 SER A O 1
ATOM 564 N N . THR A 1 73 ? 0.574 13.529 -26.857 1.00 49.97 73 THR A N 1
ATOM 565 C CA . THR A 1 73 ? 1.421 12.385 -27.258 1.00 49.97 73 THR A CA 1
ATOM 566 C C . THR A 1 73 ? 0.578 11.183 -27.677 1.00 49.97 73 THR A C 1
ATOM 568 O O . THR A 1 73 ? 0.708 10.093 -27.130 1.00 49.97 73 THR A O 1
ATOM 571 N N . SER A 1 74 ? -0.314 11.381 -28.645 1.00 50.38 74 SER A N 1
ATOM 572 C CA . SER A 1 74 ? -0.944 10.292 -29.398 1.00 50.38 74 SER A CA 1
ATOM 573 C C . SER A 1 74 ? -0.438 10.351 -30.837 1.00 50.38 74 SER A C 1
ATOM 575 O O . SER A 1 74 ? -1.105 10.867 -31.733 1.00 50.38 74 SER A O 1
ATOM 577 N N . SER A 1 75 ? 0.782 9.862 -31.059 1.00 53.62 75 SER A N 1
ATOM 578 C CA . SER A 1 75 ? 1.298 9.635 -32.406 1.00 53.62 75 SER A CA 1
ATOM 579 C C . SER A 1 75 ? 0.587 8.428 -33.023 1.00 53.62 75 SER A C 1
ATOM 581 O O . SER A 1 75 ? 0.844 7.301 -32.619 1.00 53.62 75 SER A O 1
ATOM 583 N N . VAL A 1 76 ? -0.303 8.722 -33.974 1.00 57.06 76 VAL A N 1
ATOM 584 C CA . VAL A 1 76 ? -0.687 7.947 -35.171 1.00 57.06 76 VAL A CA 1
ATOM 585 C C . VAL A 1 76 ? -0.969 6.437 -34.982 1.00 57.06 76 VAL A C 1
ATOM 587 O O . VAL A 1 76 ? -0.047 5.670 -34.715 1.00 57.06 76 VAL A O 1
ATOM 590 N N . PRO A 1 77 ? -2.204 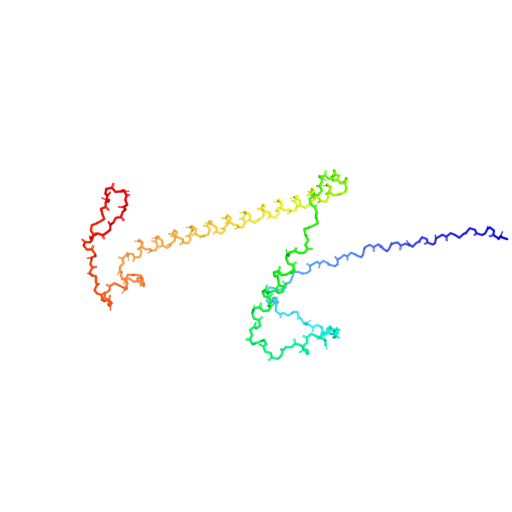5.955 -35.245 1.00 52.47 77 PRO A N 1
ATOM 591 C CA . PRO A 1 77 ? -2.506 4.527 -35.335 1.00 52.47 77 PRO A CA 1
ATOM 592 C C . PRO A 1 77 ? -1.959 3.961 -36.656 1.00 52.47 77 PRO A C 1
ATOM 594 O O . PRO A 1 77 ? -2.686 3.767 -37.627 1.00 52.47 77 PRO A O 1
ATOM 597 N N . GLY A 1 78 ? -0.645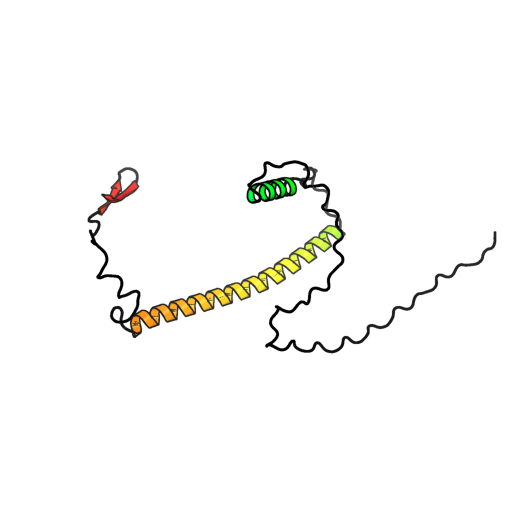 3.750 -36.711 1.00 58.34 78 GLY A N 1
ATOM 598 C CA . GLY A 1 78 ? -0.005 2.933 -37.738 1.00 58.34 78 GLY A CA 1
ATOM 599 C C . GLY A 1 78 ? -0.120 1.439 -37.402 1.00 58.34 78 GLY A C 1
ATOM 600 O O . GLY A 1 78 ? -0.323 1.089 -36.234 1.00 58.34 78 GLY A O 1
ATOM 601 N N . PRO A 1 79 ? 0.023 0.538 -38.393 1.00 64.44 79 PRO A N 1
ATOM 602 C CA . PRO A 1 79 ? 0.169 -0.890 -38.129 1.00 64.44 79 PRO A CA 1
ATOM 603 C C . PRO A 1 79 ? 1.318 -1.102 -37.129 1.00 64.44 79 PRO A C 1
ATOM 605 O O . PRO A 1 79 ? 2.323 -0.396 -37.233 1.00 64.44 79 PRO A O 1
ATOM 608 N N . PRO A 1 80 ? 1.198 -2.030 -36.160 1.00 64.69 80 PRO A N 1
ATOM 609 C CA . PRO A 1 80 ? 2.206 -2.212 -35.125 1.00 64.69 80 PRO A CA 1
ATOM 610 C C . PRO A 1 80 ? 3.528 -2.632 -35.768 1.00 64.69 80 PRO A C 1
ATOM 612 O O . PRO A 1 80 ? 3.725 -3.798 -36.114 1.00 64.69 80 PRO A O 1
ATOM 615 N N . GLU A 1 81 ? 4.439 -1.675 -35.937 1.00 72.06 81 GLU A N 1
ATOM 616 C CA . GLU A 1 81 ? 5.809 -1.982 -36.314 1.00 72.06 81 GLU A CA 1
ATOM 617 C C . GLU A 1 81 ? 6.394 -2.943 -35.269 1.00 72.06 81 GLU A C 1
ATOM 619 O O . GLU A 1 81 ? 6.228 -2.735 -34.058 1.00 72.06 81 GLU A O 1
ATOM 624 N N . PRO A 1 82 ? 7.071 -4.023 -35.696 1.00 76.75 82 PRO A N 1
ATOM 625 C CA . PRO A 1 82 ? 7.646 -4.972 -34.762 1.00 76.75 82 PRO A CA 1
ATOM 626 C C . PRO A 1 82 ? 8.689 -4.262 -33.893 1.00 76.75 82 PRO A C 1
ATOM 628 O O . PRO A 1 82 ? 9.714 -3.800 -34.397 1.00 76.75 82 PRO A O 1
ATOM 631 N N . LEU A 1 83 ? 8.444 -4.210 -32.574 1.00 76.06 83 LEU A N 1
ATOM 632 C CA . LEU A 1 83 ? 9.343 -3.559 -31.617 1.00 76.06 83 LEU A CA 1
ATOM 633 C C . LEU A 1 83 ? 10.794 -3.988 -31.855 1.00 76.06 83 LEU A C 1
ATOM 635 O O . LEU A 1 83 ? 11.144 -5.185 -31.853 1.00 76.06 83 LEU A O 1
ATOM 639 N N . THR A 1 84 ? 11.657 -2.984 -31.969 1.00 85.88 84 THR A N 1
ATOM 640 C CA . THR A 1 84 ? 13.096 -3.183 -32.114 1.00 85.88 84 THR A CA 1
ATOM 641 C C . THR A 1 84 ? 13.635 -4.001 -30.933 1.00 85.88 84 THR A C 1
ATOM 643 O O . THR A 1 84 ? 13.106 -3.984 -29.814 1.00 85.88 84 THR A O 1
ATOM 646 N N . LYS A 1 85 ? 14.716 -4.757 -31.159 1.00 87.56 85 LYS A N 1
ATOM 647 C CA . LYS A 1 85 ? 15.317 -5.642 -30.140 1.00 87.56 85 LYS A CA 1
ATOM 648 C C . LYS A 1 85 ? 15.661 -4.895 -28.839 1.00 87.56 85 LYS A C 1
ATOM 650 O O . LYS A 1 85 ? 15.570 -5.473 -27.758 1.00 87.56 85 LYS A O 1
ATOM 655 N N . ASN A 1 86 ? 16.016 -3.612 -28.934 1.00 88.88 86 ASN A N 1
ATOM 656 C CA . ASN A 1 86 ? 16.336 -2.767 -27.783 1.00 88.88 86 ASN A CA 1
ATOM 657 C C . ASN A 1 86 ? 15.089 -2.342 -27.000 1.00 88.88 86 ASN A C 1
ATOM 659 O O . ASN A 1 86 ? 15.098 -2.431 -25.773 1.00 88.88 86 ASN A O 1
ATOM 663 N N . GLN A 1 87 ? 13.999 -1.985 -27.684 1.00 90.62 87 GLN A N 1
ATOM 664 C CA . GLN A 1 87 ? 12.729 -1.655 -27.029 1.00 90.62 87 GLN A CA 1
ATOM 665 C C . GLN A 1 87 ? 12.187 -2.851 -26.237 1.00 90.62 87 GLN A C 1
ATOM 667 O O . GLN A 1 87 ? 11.791 -2.696 -25.084 1.00 90.62 87 GLN A O 1
ATOM 672 N N . ARG A 1 88 ? 12.275 -4.072 -26.786 1.00 90.69 88 ARG A N 1
ATOM 673 C CA . ARG A 1 88 ? 11.894 -5.300 -26.060 1.00 90.69 88 ARG A CA 1
ATOM 674 C C . ARG A 1 88 ? 12.711 -5.514 -24.787 1.00 90.69 88 ARG A C 1
ATOM 676 O O . ARG A 1 88 ? 12.150 -5.818 -23.737 1.00 90.69 88 ARG A O 1
ATOM 683 N N . LYS A 1 89 ? 14.032 -5.315 -24.850 1.00 91.12 89 LYS A N 1
ATOM 684 C CA . LYS A 1 89 ? 14.906 -5.416 -23.669 1.00 91.12 89 LYS A CA 1
ATOM 685 C C . LYS A 1 89 ? 14.569 -4.364 -22.610 1.00 91.12 89 LYS A C 1
ATOM 687 O O . LYS A 1 89 ? 14.604 -4.674 -21.421 1.00 91.12 89 LYS A O 1
ATOM 692 N N . GLN A 1 90 ? 14.248 -3.140 -23.020 1.00 93.62 90 GLN A N 1
ATOM 693 C CA . GLN A 1 90 ? 13.868 -2.073 -22.096 1.00 93.62 90 GLN A CA 1
ATOM 694 C C . GLN A 1 90 ? 12.519 -2.361 -21.430 1.00 93.62 90 GLN A C 1
ATOM 696 O O . GLN A 1 90 ? 12.433 -2.264 -20.210 1.00 93.62 90 GLN A O 1
ATOM 701 N N . MET A 1 91 ? 11.524 -2.814 -22.198 1.00 90.75 91 MET A N 1
ATOM 702 C CA . MET A 1 91 ? 10.216 -3.238 -21.681 1.00 90.75 91 MET A CA 1
ATOM 703 C C . MET A 1 91 ? 10.336 -4.406 -20.694 1.00 90.75 91 MET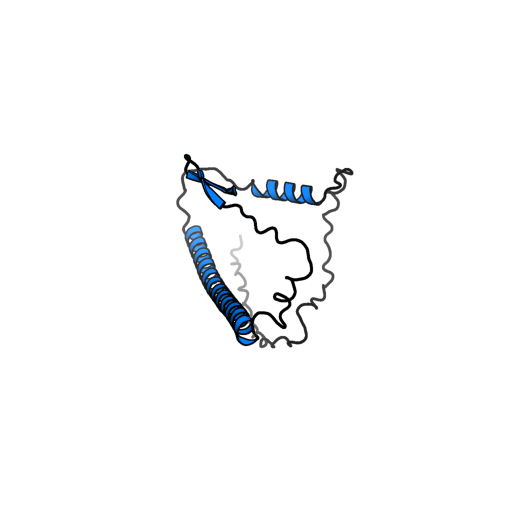 A C 1
ATOM 705 O O . MET A 1 91 ? 9.686 -4.408 -19.655 1.00 90.75 91 MET A O 1
ATOM 709 N N . ALA A 1 92 ? 11.222 -5.372 -20.954 1.00 92.94 92 ALA A N 1
ATOM 710 C CA . ALA A 1 92 ? 11.473 -6.464 -20.013 1.00 92.94 92 ALA A CA 1
ATOM 711 C C . ALA A 1 92 ? 12.101 -5.969 -18.695 1.00 92.94 92 ALA A C 1
ATOM 713 O O . ALA A 1 92 ? 11.760 -6.454 -17.619 1.00 92.94 92 ALA A O 1
ATOM 714 N N . ARG A 1 93 ? 13.006 -4.982 -18.750 1.00 93.31 93 ARG A N 1
ATOM 715 C CA . ARG A 1 93 ? 13.612 -4.388 -17.544 1.00 93.31 93 ARG A CA 1
ATOM 716 C C . ARG A 1 93 ? 12.609 -3.566 -16.740 1.00 93.31 93 ARG A C 1
ATOM 718 O O . ARG A 1 93 ? 12.645 -3.610 -15.514 1.00 93.31 93 ARG A O 1
ATOM 725 N N . THR A 1 94 ? 11.735 -2.812 -17.403 1.00 93.12 94 THR A N 1
ATOM 726 C CA . THR A 1 94 ? 10.693 -2.036 -16.719 1.00 93.12 94 THR A CA 1
ATOM 727 C C . THR A 1 94 ? 9.623 -2.943 -16.123 1.00 93.12 94 THR A C 1
ATOM 729 O O . THR A 1 94 ? 9.202 -2.685 -14.999 1.00 93.12 94 THR A O 1
ATOM 732 N N . ALA A 1 95 ? 9.248 -4.025 -16.813 1.00 92.50 95 ALA A N 1
ATOM 733 C CA . ALA A 1 95 ? 8.346 -5.045 -16.285 1.00 92.50 95 ALA A CA 1
ATOM 734 C C . ALA A 1 95 ? 8.906 -5.676 -15.002 1.00 92.50 95 ALA A C 1
ATOM 736 O O . ALA A 1 95 ? 8.241 -5.617 -13.974 1.00 92.50 95 ALA A O 1
ATOM 737 N N . LYS A 1 96 ? 10.169 -6.130 -15.012 1.00 95.88 96 LYS A N 1
ATOM 738 C CA . LYS A 1 96 ? 10.818 -6.688 -13.810 1.00 95.88 96 LYS A CA 1
ATOM 739 C C . LYS A 1 96 ? 10.849 -5.711 -12.634 1.00 95.88 96 LYS A C 1
ATOM 741 O O . LYS A 1 96 ? 10.434 -6.057 -11.538 1.00 95.88 96 LYS A O 1
ATOM 746 N N . ARG A 1 97 ? 11.246 -4.454 -12.869 1.00 95.62 97 ARG A N 1
ATOM 747 C CA . ARG A 1 97 ? 11.231 -3.417 -11.818 1.00 95.62 97 ARG A CA 1
ATOM 748 C C . ARG A 1 97 ? 9.826 -3.165 -11.269 1.00 95.62 97 ARG A C 1
ATOM 750 O O . ARG A 1 97 ? 9.670 -2.873 -10.087 1.00 95.62 97 ARG A O 1
ATOM 757 N N . LYS A 1 98 ? 8.802 -3.241 -12.125 1.00 96.44 98 LYS A N 1
ATOM 758 C CA . LYS A 1 98 ? 7.404 -3.073 -11.717 1.00 96.44 98 LYS A CA 1
ATOM 759 C C . LYS A 1 98 ? 6.921 -4.263 -10.886 1.00 96.44 98 LYS A C 1
ATOM 761 O O . LYS A 1 98 ? 6.227 -4.039 -9.904 1.00 96.44 98 LYS A O 1
ATOM 766 N N . GLU A 1 99 ? 7.303 -5.484 -11.249 1.00 94.88 99 GLU A N 1
ATOM 767 C CA . GLU A 1 99 ? 6.993 -6.706 -10.497 1.00 94.88 99 GLU A CA 1
ATOM 768 C C . GLU A 1 99 ? 7.656 -6.698 -9.114 1.00 94.88 99 GLU A C 1
ATOM 770 O O . GLU A 1 99 ? 6.977 -6.907 -8.112 1.00 94.88 99 GLU A O 1
ATOM 775 N N . GLU A 1 100 ? 8.944 -6.358 -9.038 1.00 94.62 100 GLU A N 1
ATOM 776 C CA . GLU A 1 100 ? 9.684 -6.229 -7.773 1.00 94.62 100 GLU A CA 1
ATOM 777 C C . GLU A 1 100 ? 9.059 -5.161 -6.860 1.00 94.62 100 GLU A C 1
ATOM 779 O O . GLU A 1 100 ? 8.843 -5.391 -5.669 1.00 94.62 100 GLU A O 1
ATOM 784 N N . LYS A 1 101 ? 8.696 -4.000 -7.424 1.00 97.75 101 LYS A N 1
ATOM 785 C CA . LYS A 1 101 ? 8.017 -2.937 -6.671 1.00 97.75 101 LYS A CA 1
ATOM 786 C C . LYS A 1 101 ? 6.629 -3.370 -6.192 1.00 97.75 101 LYS A C 1
ATOM 788 O O . LYS A 1 101 ? 6.280 -3.119 -5.041 1.00 97.75 101 LYS A O 1
ATOM 793 N N . ALA A 1 102 ? 5.853 -4.031 -7.051 1.00 96.38 102 ALA A N 1
ATOM 794 C CA . ALA A 1 102 ? 4.528 -4.533 -6.703 1.00 96.38 102 ALA A CA 1
ATOM 795 C C . ALA A 1 102 ? 4.592 -5.599 -5.598 1.00 96.38 102 ALA A C 1
ATOM 797 O O . ALA A 1 102 ? 3.724 -5.616 -4.728 1.00 96.38 102 ALA A O 1
ATOM 798 N N . ALA A 1 103 ? 5.629 -6.444 -5.586 1.00 96.38 103 ALA A N 1
ATOM 799 C CA . ALA A 1 103 ? 5.850 -7.418 -4.520 1.00 96.38 103 ALA A CA 1
ATOM 800 C C . ALA A 1 103 ? 6.100 -6.730 -3.167 1.00 96.38 103 ALA A C 1
ATOM 802 O O . ALA A 1 103 ? 5.441 -7.054 -2.179 1.00 96.38 103 ALA A O 1
ATOM 803 N N . PHE A 1 104 ? 6.970 -5.715 -3.130 1.00 97.06 104 PHE A N 1
ATOM 804 C CA . PHE A 1 104 ? 7.225 -4.951 -1.905 1.00 97.06 104 PHE A CA 1
ATOM 805 C C . PHE A 1 104 ? 5.976 -4.204 -1.407 1.00 97.06 104 PHE A C 1
ATOM 807 O O . PHE A 1 104 ? 5.654 -4.236 -0.218 1.00 97.06 104 PHE A O 1
ATOM 814 N N . GLU A 1 105 ? 5.238 -3.552 -2.308 1.00 96.81 105 GLU A N 1
ATOM 815 C CA . GLU A 1 105 ? 3.990 -2.861 -1.961 1.00 96.81 105 GLU A CA 1
ATOM 816 C C . GLU A 1 105 ? 2.919 -3.842 -1.449 1.00 96.81 105 GLU A C 1
ATOM 818 O O . GLU A 1 105 ? 2.200 -3.521 -0.498 1.00 96.81 105 GLU A O 1
ATOM 823 N N . ALA A 1 106 ? 2.847 -5.055 -2.008 1.00 95.75 106 ALA A N 1
ATOM 824 C CA . ALA A 1 106 ? 1.943 -6.100 -1.535 1.00 95.75 106 ALA A CA 1
ATOM 825 C C . ALA A 1 106 ? 2.274 -6.550 -0.101 1.00 95.75 106 ALA A C 1
ATOM 827 O O . ALA A 1 106 ? 1.361 -6.698 0.717 1.00 95.75 106 ALA A O 1
ATOM 828 N N . GLU A 1 107 ? 3.555 -6.709 0.241 1.00 96.19 107 GLU A N 1
ATOM 829 C CA . GLU A 1 107 ? 3.979 -7.044 1.607 1.00 96.19 107 GLU A CA 1
ATOM 830 C C . GLU A 1 107 ? 3.646 -5.930 2.607 1.00 96.19 107 GLU A C 1
ATOM 832 O O . GLU A 1 107 ? 3.113 -6.198 3.688 1.00 96.19 107 GLU A O 1
ATOM 837 N N . GLN A 1 108 ? 3.906 -4.671 2.246 1.00 97.38 108 GLN A N 1
ATOM 838 C CA . GLN A 1 108 ? 3.565 -3.524 3.094 1.00 97.38 108 GLN A CA 1
ATOM 839 C C . GLN A 1 108 ? 2.051 -3.419 3.310 1.00 97.38 108 GLN A C 1
ATOM 841 O O . GLN A 1 108 ? 1.588 -3.245 4.441 1.00 97.38 108 GLN A O 1
ATOM 846 N N . ALA A 1 109 ? 1.261 -3.601 2.250 1.00 96.56 109 ALA A N 1
ATOM 847 C CA . ALA A 1 109 ? -0.194 -3.614 2.344 1.00 96.56 109 ALA A CA 1
ATOM 848 C C . ALA A 1 109 ? -0.707 -4.771 3.221 1.00 96.56 109 ALA A C 1
ATOM 850 O O . ALA A 1 109 ? -1.653 -4.586 3.992 1.00 96.56 109 ALA A O 1
ATOM 851 N N . ALA A 1 110 ? -0.080 -5.950 3.156 1.00 97.00 110 ALA A N 1
ATOM 852 C CA . ALA A 1 110 ? -0.422 -7.079 4.018 1.00 97.00 110 ALA A CA 1
ATOM 853 C C . ALA A 1 110 ? -0.157 -6.771 5.502 1.00 97.00 110 ALA A C 1
ATOM 855 O O . ALA A 1 110 ? -1.032 -7.038 6.333 1.00 97.00 110 ALA A O 1
ATOM 856 N N . ARG A 1 111 ? 0.984 -6.144 5.827 1.00 97.69 111 ARG A N 1
ATOM 857 C CA . ARG A 1 111 ? 1.307 -5.699 7.197 1.00 97.69 111 ARG A CA 1
ATOM 858 C C . ARG A 1 111 ? 0.295 -4.681 7.716 1.00 97.69 111 ARG A C 1
ATOM 860 O O . ARG A 1 111 ? -0.220 -4.842 8.819 1.00 97.69 111 ARG A O 1
ATOM 867 N N . LEU A 1 112 ? -0.063 -3.685 6.904 1.00 97.44 112 LEU A N 1
ATOM 868 C CA . LEU A 1 112 ? -1.081 -2.694 7.275 1.00 97.44 112 LEU A CA 1
ATOM 869 C C . LEU A 1 112 ? -2.446 -3.344 7.539 1.00 97.44 112 LEU A C 1
ATOM 871 O O . LEU A 1 112 ? -3.101 -3.014 8.526 1.00 97.44 112 LEU A O 1
ATOM 875 N N . ARG A 1 113 ? -2.862 -4.312 6.714 1.00 96.19 113 ARG A N 1
ATOM 876 C CA . ARG A 1 113 ? -4.122 -5.050 6.921 1.00 96.19 113 ARG A CA 1
ATOM 877 C C . ARG A 1 113 ? -4.103 -5.936 8.164 1.00 96.19 113 ARG A C 1
ATOM 879 O O . ARG A 1 113 ? -5.144 -6.142 8.780 1.00 96.19 113 ARG A O 1
ATOM 886 N N . GLN A 1 114 ? -2.965 -6.536 8.506 1.00 97.75 114 GLN A N 1
ATOM 887 C CA . GLN A 1 114 ? -2.826 -7.283 9.762 1.00 97.75 114 GLN A CA 1
ATOM 888 C C . GLN A 1 114 ? -2.963 -6.339 10.955 1.00 97.75 114 GLN A C 1
ATOM 890 O O . GLN A 1 114 ? -3.795 -6.584 11.822 1.00 97.75 114 GLN A O 1
ATOM 895 N N . HIS A 1 115 ? -2.260 -5.209 10.919 1.00 98.00 115 HIS A N 1
ATOM 896 C CA . HIS A 1 115 ? -2.325 -4.214 11.979 1.00 98.00 115 HIS A CA 1
ATOM 897 C C . HIS A 1 115 ? -3.738 -3.634 12.165 1.00 98.00 115 HIS A C 1
ATOM 899 O O . HIS A 1 115 ? -4.217 -3.505 13.287 1.00 98.00 115 HIS A O 1
ATOM 905 N N . GLN A 1 116 ? -4.459 -3.354 11.075 1.00 97.31 116 GLN A N 1
ATOM 906 C CA . GLN A 1 116 ? -5.859 -2.916 11.148 1.00 97.31 116 GLN A CA 1
ATOM 907 C C . GLN A 1 116 ? -6.760 -3.963 11.815 1.00 97.31 116 GLN A C 1
ATOM 909 O O . GLN A 1 116 ? -7.548 -3.616 12.693 1.00 97.31 116 GLN A O 1
ATOM 914 N N . ARG A 1 117 ? -6.601 -5.245 11.461 1.00 98.00 117 ARG A N 1
ATOM 915 C CA . ARG A 1 117 ? -7.345 -6.345 12.095 1.00 98.00 117 ARG A CA 1
ATOM 916 C C . ARG A 1 117 ? -7.029 -6.476 13.584 1.00 98.00 117 ARG A C 1
ATOM 918 O O . ARG A 1 117 ? -7.931 -6.746 14.370 1.00 98.00 117 ARG A O 1
ATOM 925 N N . GLU A 1 118 ? -5.778 -6.265 13.986 1.00 97.06 118 GLU A N 1
ATOM 926 C CA . GLU A 1 118 ? -5.381 -6.253 15.399 1.00 97.06 118 GLU A CA 1
ATOM 927 C C . GLU A 1 118 ? -6.019 -5.089 16.160 1.00 97.06 118 GLU A C 1
ATOM 929 O O . GLU A 1 118 ? -6.561 -5.298 17.243 1.00 97.06 118 GLU A O 1
ATOM 934 N N . LEU A 1 119 ? -6.025 -3.884 15.586 1.00 97.06 119 LEU A N 1
ATOM 935 C CA . LEU A 1 119 ? -6.678 -2.722 16.195 1.00 97.06 119 LEU A CA 1
ATOM 936 C C . LEU A 1 119 ? -8.189 -2.924 16.345 1.00 97.06 119 LEU A C 1
ATOM 938 O O . LEU A 1 119 ? -8.757 -2.560 17.374 1.00 97.06 119 LEU A O 1
ATOM 942 N N . GLU A 1 120 ? -8.849 -3.505 15.343 1.00 94.81 120 GLU A N 1
ATOM 943 C CA . GLU A 1 120 ? -10.273 -3.844 15.419 1.00 94.81 120 GLU A CA 1
ATOM 944 C C . GLU A 1 120 ? -10.543 -4.918 16.468 1.00 94.81 120 GLU A C 1
ATOM 946 O O . GLU A 1 120 ? -11.475 -4.773 17.260 1.00 94.81 120 GLU A O 1
ATOM 951 N N . ARG A 1 121 ? -9.695 -5.949 16.534 1.00 96.50 121 ARG A N 1
ATOM 952 C CA . ARG A 1 121 ? -9.771 -6.978 17.571 1.00 96.50 121 ARG A CA 1
ATOM 953 C C . ARG A 1 121 ? -9.639 -6.367 18.963 1.00 96.50 121 ARG A C 1
ATOM 955 O O . ARG A 1 121 ? -10.507 -6.600 19.792 1.00 96.50 121 ARG A O 1
ATOM 962 N N . ILE A 1 122 ? -8.626 -5.530 19.196 1.00 93.94 122 ILE A N 1
ATOM 963 C CA . ILE A 1 122 ? -8.441 -4.831 20.475 1.00 93.94 122 ILE A CA 1
ATOM 964 C C . ILE A 1 122 ? -9.656 -3.950 20.773 1.00 93.94 122 ILE A C 1
ATOM 966 O O . ILE A 1 122 ? -10.175 -3.989 21.881 1.00 93.94 122 ILE A O 1
ATOM 970 N N . ARG A 1 123 ? -10.168 -3.197 19.792 1.00 91.62 123 ARG A N 1
ATOM 971 C CA . ARG A 1 123 ? -11.363 -2.356 19.970 1.00 91.62 123 ARG A CA 1
ATOM 972 C C . ARG A 1 123 ? -12.586 -3.179 20.397 1.00 91.62 123 ARG A C 1
ATOM 974 O O . ARG A 1 123 ? -13.353 -2.725 21.245 1.00 91.62 123 ARG A O 1
ATOM 981 N N . ILE A 1 124 ? -12.777 -4.357 19.808 1.00 89.50 124 ILE A N 1
ATOM 982 C CA . ILE A 1 124 ? -13.859 -5.287 20.151 1.00 89.50 124 ILE A CA 1
ATOM 983 C C . ILE A 1 124 ? -13.636 -5.875 21.550 1.00 89.50 124 ILE A C 1
ATOM 985 O O . ILE A 1 124 ? -14.544 -5.830 22.381 1.00 89.50 124 ILE A O 1
ATOM 989 N N . ASP A 1 125 ? -12.432 -6.365 21.838 1.00 91.06 125 ASP A N 1
ATOM 990 C CA . ASP A 1 125 ? -12.079 -6.945 23.133 1.00 91.06 125 ASP A CA 1
ATOM 991 C C . ASP A 1 125 ? -12.260 -5.913 24.249 1.00 91.06 125 ASP A C 1
ATOM 993 O O . ASP A 1 125 ? -12.881 -6.201 25.268 1.00 91.06 125 ASP A O 1
ATOM 997 N N . GLU A 1 126 ? -11.818 -4.672 24.048 1.00 88.12 126 GLU A N 1
ATOM 998 C CA . GLU A 1 126 ? -12.045 -3.570 24.983 1.00 88.12 126 GLU A CA 1
ATOM 999 C C . GLU A 1 126 ? -13.530 -3.271 25.195 1.00 88.12 126 GLU A C 1
ATOM 1001 O O . GLU A 1 126 ? -13.937 -2.980 26.321 1.00 88.12 126 GLU A O 1
ATOM 1006 N N . TYR A 1 127 ? -14.347 -3.341 24.143 1.00 85.81 127 TYR A N 1
ATOM 1007 C CA . TYR A 1 127 ? -15.787 -3.116 24.242 1.00 85.81 127 TYR A CA 1
ATOM 1008 C C . TYR A 1 127 ? -16.474 -4.177 25.113 1.00 85.81 127 TYR A C 1
ATOM 1010 O O . TYR A 1 127 ? -17.305 -3.835 25.960 1.00 85.81 127 TYR A O 1
ATOM 1018 N N . TYR A 1 128 ? -16.107 -5.449 24.943 1.00 84.25 128 TYR A N 1
ATOM 1019 C CA . TYR A 1 128 ? -16.712 -6.554 25.688 1.00 84.25 128 TYR A CA 1
ATOM 1020 C C . TYR A 1 128 ? -16.116 -6.736 27.092 1.00 84.25 128 TYR A C 1
ATOM 1022 O O . TYR A 1 128 ? -16.857 -7.017 28.032 1.00 84.25 128 TYR A O 1
ATOM 1030 N N . THR A 1 129 ? -14.813 -6.516 27.276 1.00 85.88 129 THR A N 1
ATOM 1031 C CA . THR A 1 129 ? -14.128 -6.677 28.576 1.00 85.88 129 THR A CA 1
ATOM 1032 C C . THR A 1 129 ? -14.384 -5.513 29.530 1.00 85.88 129 THR A C 1
ATOM 1034 O O . THR A 1 129 ? -14.632 -5.739 30.713 1.00 85.88 129 THR A O 1
ATOM 1037 N N . LYS A 1 130 ? -14.385 -4.260 29.047 1.00 75.31 130 LYS A N 1
ATOM 1038 C CA . LYS A 1 130 ? -14.627 -3.070 29.891 1.00 75.31 130 LYS A CA 1
ATOM 1039 C C . LYS A 1 130 ? -16.117 -2.843 30.194 1.00 75.31 130 LYS A C 1
ATOM 1041 O O . LYS A 1 130 ? -16.459 -1.867 30.863 1.00 75.31 130 LYS A O 1
ATOM 1046 N N . GLY A 1 131 ? -16.988 -3.740 29.725 1.00 61.72 131 GLY A N 1
ATOM 1047 C CA . GLY A 1 131 ? -18.434 -3.666 29.879 1.00 61.72 131 GLY A CA 1
ATOM 1048 C C . GLY A 1 131 ? -19.039 -2.581 28.990 1.00 61.72 131 GLY A C 1
ATOM 1049 O O . GLY A 1 131 ? -18.887 -1.381 29.241 1.00 61.72 131 GLY A O 1
ATOM 1050 N N . ALA A 1 132 ? -19.775 -3.000 27.962 1.00 56.22 132 ALA A N 1
ATOM 1051 C CA . ALA A 1 132 ? -20.582 -2.120 27.130 1.00 56.22 132 ALA A CA 1
ATOM 1052 C C . ALA A 1 132 ? -21.535 -1.277 28.003 1.00 56.22 132 ALA A C 1
ATOM 1054 O O . ALA A 1 132 ? -22.566 -1.762 28.460 1.00 56.22 132 ALA A O 1
ATOM 1055 N N . GLY A 1 133 ? -21.194 -0.007 28.253 1.00 54.00 133 GLY A N 1
ATOM 1056 C CA . GLY A 1 133 ? -22.172 0.985 28.712 1.00 54.00 133 GLY A CA 1
ATOM 1057 C C . GLY A 1 133 ? -21.782 1.940 29.836 1.00 54.00 133 GLY A C 1
ATOM 1058 O O . GLY A 1 133 ? -22.497 2.921 30.002 1.00 54.00 133 GLY A O 1
ATOM 1059 N N . LYS A 1 134 ? -20.692 1.745 30.594 1.00 55.12 134 LYS A N 1
ATOM 1060 C CA . LYS A 1 134 ? -20.439 2.631 31.759 1.00 55.12 134 LYS A CA 1
ATOM 1061 C C . LYS A 1 134 ? -19.388 3.723 31.518 1.00 55.12 134 LYS A C 1
ATOM 1063 O O . LYS A 1 134 ? -19.619 4.873 31.887 1.00 55.12 134 LYS A O 1
ATOM 1068 N N . ASN A 1 135 ? -18.290 3.425 30.811 1.00 54.75 135 ASN A N 1
ATOM 1069 C CA . ASN A 1 135 ? -17.136 4.343 30.750 1.00 54.75 135 ASN A CA 1
ATOM 1070 C C . ASN A 1 135 ? -16.609 4.684 29.342 1.00 54.75 135 ASN A C 1
ATOM 1072 O O . ASN A 1 135 ? -15.681 5.481 29.233 1.00 54.75 135 ASN A O 1
ATOM 1076 N N . THR A 1 136 ? -17.179 4.147 28.257 1.00 59.69 136 THR A N 1
ATOM 1077 C CA . THR A 1 136 ? -16.743 4.486 26.888 1.00 59.69 136 THR A CA 1
ATOM 1078 C C . THR A 1 136 ? -17.514 5.694 26.343 1.00 59.69 136 THR A C 1
ATOM 1080 O O . THR A 1 136 ? -18.725 5.823 26.539 1.00 59.69 136 THR A O 1
ATOM 1083 N N . SER A 1 137 ? -16.832 6.598 25.632 1.00 57.44 137 SER A N 1
ATOM 1084 C CA . SER A 1 137 ? -17.441 7.788 25.005 1.00 57.44 137 SER A CA 1
ATOM 1085 C C . SER A 1 137 ? -18.520 7.445 23.965 1.00 57.44 137 SER A C 1
ATOM 1087 O O . SER A 1 137 ? -19.412 8.252 23.713 1.00 57.44 137 SER A O 1
ATOM 1089 N N . LEU A 1 138 ? -18.491 6.222 23.422 1.00 55.25 138 LEU A N 1
ATOM 1090 C CA . LEU A 1 138 ? -19.539 5.647 22.570 1.00 55.25 138 LEU A CA 1
ATOM 1091 C C . LEU A 1 138 ? -20.799 5.227 23.352 1.00 55.25 138 LEU A C 1
ATOM 1093 O O . LEU A 1 138 ? -21.894 5.281 22.800 1.00 55.25 138 LEU A O 1
ATOM 1097 N N . GLY A 1 139 ? -20.676 4.856 24.633 1.00 51.28 139 GLY A N 1
ATOM 1098 C CA . GLY A 1 139 ? -21.811 4.510 25.501 1.00 51.28 139 GLY A CA 1
ATOM 1099 C C . GLY A 1 139 ? -22.522 5.724 26.110 1.00 51.28 139 GLY A C 1
ATOM 1100 O O . GLY A 1 139 ? -23.731 5.686 26.325 1.00 51.28 139 GLY A O 1
ATOM 1101 N N . LYS A 1 140 ? -21.808 6.838 26.331 1.00 55.06 140 LYS A N 1
ATOM 1102 C CA . LYS A 1 140 ? -22.375 8.056 26.949 1.00 55.06 140 LYS A CA 1
ATOM 1103 C C . LYS A 1 140 ? -23.185 8.945 25.995 1.00 55.06 140 LYS A C 1
ATOM 1105 O O . LYS A 1 140 ? -23.848 9.872 26.448 1.00 55.06 140 LYS A O 1
ATOM 1110 N N . LYS A 1 141 ? -23.192 8.670 24.685 1.00 53.09 141 LYS A N 1
ATOM 1111 C CA . LYS A 1 141 ? -23.837 9.539 23.679 1.00 53.09 141 LYS A CA 1
ATOM 1112 C C . LYS A 1 141 ? -25.308 9.216 23.371 1.00 53.09 141 LYS A C 1
ATOM 1114 O O . LYS A 1 141 ? -25.828 9.725 22.384 1.00 53.09 141 LYS A O 1
ATOM 1119 N N . LYS A 1 142 ? -25.993 8.401 24.187 1.00 53.09 142 LYS A N 1
ATOM 1120 C CA . LYS A 1 142 ? -27.400 8.015 23.941 1.00 53.09 142 LYS A CA 1
ATOM 1121 C C . LYS A 1 142 ? -28.459 8.631 24.861 1.00 53.09 142 LYS A C 1
ATOM 1123 O O . LYS A 1 142 ? -29.625 8.309 24.677 1.00 53.09 142 LYS A O 1
ATOM 1128 N N . GLN A 1 143 ? -28.118 9.520 25.800 1.00 55.59 143 GLN A N 1
ATOM 1129 C CA . GLN A 1 143 ? -29.129 10.062 26.729 1.00 55.59 143 GLN A CA 1
ATOM 1130 C C . GLN A 1 143 ? -29.429 11.564 26.642 1.00 55.59 143 GLN A C 1
ATOM 1132 O O . GLN A 1 143 ? -30.340 12.000 27.334 1.00 55.59 143 GLN A O 1
ATOM 1137 N N . GLN A 1 144 ? -28.753 12.367 25.808 1.00 54.78 144 GLN A N 1
ATOM 1138 C CA . GLN A 1 144 ? -28.931 13.834 25.885 1.00 54.78 144 GLN A CA 1
ATOM 1139 C C . GLN A 1 144 ? -29.160 14.593 24.571 1.00 54.78 144 GLN A C 1
ATOM 1141 O O . GLN A 1 144 ? -29.198 15.816 24.591 1.00 54.78 144 GLN A O 1
ATOM 1146 N N . HIS A 1 145 ? -29.416 13.921 23.447 1.00 47.59 145 HIS A N 1
ATOM 1147 C CA . HIS A 1 145 ? -29.941 14.606 22.259 1.00 47.59 145 HIS A CA 1
ATOM 1148 C C . HIS A 1 145 ? -31.113 13.831 21.649 1.00 47.59 145 HIS A C 1
ATOM 1150 O O . HIS A 1 145 ? -30.924 12.851 20.942 1.00 47.59 145 HIS A O 1
ATOM 1156 N N . GLY A 1 146 ? -32.321 14.299 21.969 1.00 52.53 146 GLY A N 1
ATOM 1157 C CA . GLY A 1 146 ? -33.445 14.419 21.039 1.00 52.53 146 GLY A CA 1
ATOM 1158 C C . GLY A 1 146 ? -33.945 13.164 20.320 1.00 52.53 146 GLY A C 1
ATOM 1159 O O . GLY A 1 146 ? -33.458 12.819 19.255 1.00 52.53 146 GLY A O 1
ATOM 1160 N N . SER A 1 147 ? -35.059 12.626 20.826 1.00 51.94 147 SER A N 1
ATOM 1161 C CA . SER A 1 147 ? -36.134 12.024 20.023 1.00 51.94 147 SER A CA 1
ATOM 1162 C C . SER A 1 147 ? -35.744 10.850 19.113 1.00 51.94 147 SER A C 1
ATOM 1164 O O . SER A 1 147 ? -35.685 10.960 17.889 1.00 51.94 147 SER A O 1
ATOM 1166 N N . ALA A 1 148 ? -35.605 9.667 19.714 1.00 58.00 148 ALA A N 1
ATOM 1167 C CA . ALA A 1 148 ? -35.839 8.419 19.001 1.00 58.00 148 ALA A CA 1
ATOM 1168 C C . ALA A 1 148 ? -37.344 8.289 18.702 1.00 58.00 148 ALA A C 1
ATOM 1170 O O . ALA A 1 148 ? -38.075 7.595 19.405 1.00 58.00 148 ALA A O 1
ATOM 1171 N N . LYS A 1 149 ? -37.816 8.944 17.635 1.00 61.56 149 LYS A N 1
ATOM 1172 C CA . LYS A 1 149 ? -38.877 8.340 16.828 1.00 61.56 149 LYS A CA 1
ATOM 1173 C C . LYS A 1 149 ? -38.234 7.117 16.196 1.00 61.56 149 LYS A C 1
ATOM 1175 O O . LYS A 1 149 ? -37.512 7.239 15.212 1.00 61.56 149 LYS A O 1
ATOM 1180 N N . THR A 1 150 ? -38.419 5.953 16.806 1.00 64.00 150 THR A N 1
ATOM 1181 C CA . THR A 1 150 ? -38.243 4.682 16.109 1.00 64.00 150 THR A CA 1
ATOM 1182 C C . THR A 1 150 ? -39.020 4.830 14.802 1.00 64.00 150 THR A C 1
ATOM 1184 O O . THR A 1 150 ? -40.224 5.088 14.887 1.00 64.00 150 THR A O 1
ATOM 1187 N N . PRO A 1 151 ? -38.392 4.782 13.613 1.00 60.09 151 PRO A N 1
ATOM 1188 C CA . PRO A 1 151 ? -39.174 4.737 12.397 1.00 60.09 151 PRO A CA 1
ATOM 1189 C C . PRO A 1 151 ? -39.972 3.440 12.493 1.00 60.09 151 PRO A C 1
ATOM 1191 O O . PRO A 1 151 ? -39.424 2.348 12.383 1.00 60.09 151 PRO A O 1
ATOM 1194 N N . THR A 1 152 ? -41.272 3.555 12.752 1.00 62.78 152 THR A N 1
ATOM 1195 C CA . THR A 1 152 ? -42.251 2.468 12.640 1.00 62.78 152 THR A CA 1
ATOM 1196 C C . THR A 1 152 ? -42.465 2.088 11.177 1.00 62.78 152 THR A C 1
ATOM 1198 O O . THR A 1 152 ? -43.519 1.564 10.835 1.00 62.78 152 THR A O 1
ATOM 1201 N N . ALA A 1 153 ? -41.490 2.405 10.323 1.00 70.94 153 ALA A N 1
ATOM 1202 C CA . ALA A 1 153 ? -41.598 2.235 8.908 1.00 70.94 153 ALA A CA 1
ATOM 1203 C C . ALA A 1 153 ? -41.272 0.781 8.575 1.00 70.94 153 ALA A C 1
ATOM 1205 O O . ALA A 1 153 ? -40.180 0.295 8.900 1.00 70.94 153 ALA A O 1
ATOM 1206 N N . LYS A 1 154 ? -42.227 0.058 7.997 1.00 74.25 154 LYS A N 1
ATOM 1207 C CA . LYS A 1 154 ? -42.012 -1.332 7.585 1.00 74.25 154 LYS A CA 1
ATOM 1208 C C . LYS A 1 154 ? -41.423 -1.314 6.179 1.00 74.25 154 LYS A C 1
ATOM 1210 O O . LYS A 1 154 ? -42.004 -0.746 5.265 1.00 74.25 154 LYS A O 1
ATOM 1215 N N . ALA A 1 155 ? -40.272 -1.960 6.003 1.00 81.81 155 ALA A N 1
ATOM 1216 C CA . ALA A 1 155 ? -39.737 -2.200 4.669 1.00 81.81 155 ALA A CA 1
ATOM 1217 C C . ALA A 1 155 ? -40.608 -3.248 3.959 1.00 81.81 155 ALA A C 1
ATOM 1219 O O . ALA A 1 155 ? -40.724 -4.381 4.435 1.00 81.81 155 ALA A O 1
ATOM 1220 N N . GLY A 1 156 ? -41.215 -2.866 2.837 1.00 83.81 156 GLY A N 1
ATOM 1221 C CA . GLY A 1 156 ? -41.981 -3.742 1.951 1.00 83.81 156 GLY A CA 1
ATOM 1222 C C . GLY A 1 156 ? -41.402 -3.733 0.535 1.00 83.81 156 GLY A C 1
ATOM 1223 O O . GLY A 1 156 ? -40.730 -2.782 0.140 1.00 83.81 156 GLY A O 1
ATOM 1224 N N . LEU A 1 157 ? -41.639 -4.795 -0.239 1.00 87.19 157 LEU A N 1
ATOM 1225 C CA . LEU A 1 157 ? -41.408 -4.769 -1.687 1.00 87.19 157 LEU A CA 1
ATOM 1226 C C . LEU A 1 157 ? -42.717 -4.416 -2.397 1.00 87.19 157 LEU A C 1
ATOM 1228 O O . LEU A 1 157 ? -43.759 -4.986 -2.076 1.00 87.19 157 LEU A O 1
ATOM 1232 N N . ASN A 1 158 ? -42.656 -3.508 -3.372 1.00 87.44 158 ASN A N 1
ATOM 1233 C CA . ASN A 1 158 ? -43.784 -3.254 -4.268 1.00 87.44 158 ASN A CA 1
ATOM 1234 C C . ASN A 1 158 ? -43.905 -4.335 -5.360 1.00 87.44 158 ASN A C 1
ATOM 1236 O O . ASN A 1 158 ? -43.034 -5.192 -5.517 1.00 87.44 158 ASN A O 1
ATOM 1240 N N . GLU A 1 159 ? -44.963 -4.254 -6.167 1.00 88.31 159 GLU A N 1
ATOM 1241 C CA . GLU A 1 159 ? -45.228 -5.167 -7.294 1.00 88.31 159 GLU A CA 1
ATOM 1242 C C . GLU A 1 159 ? -44.140 -5.133 -8.386 1.00 88.31 159 GLU A C 1
ATOM 1244 O O . GLU A 1 159 ? -44.021 -6.057 -9.187 1.00 88.31 159 GLU A O 1
ATOM 1249 N N . HIS A 1 160 ? -43.298 -4.096 -8.394 1.00 87.19 160 HIS A N 1
ATOM 1250 C CA . HIS A 1 160 ? -42.154 -3.949 -9.294 1.00 87.19 160 HIS A CA 1
ATOM 1251 C C . HIS A 1 160 ? -40.832 -4.450 -8.684 1.00 87.19 160 HIS A C 1
ATOM 1253 O O . HIS A 1 160 ? -39.773 -4.283 -9.290 1.00 87.19 160 HIS A O 1
ATOM 1259 N N . GLY A 1 161 ? -40.869 -5.050 -7.490 1.00 87.94 161 GLY A N 1
ATOM 1260 C CA . GLY A 1 161 ? -39.698 -5.590 -6.802 1.00 87.94 161 GLY A CA 1
ATOM 1261 C C . GLY A 1 161 ? -38.765 -4.535 -6.195 1.00 87.94 161 GLY A C 1
ATOM 1262 O O . GLY A 1 161 ? -37.626 -4.845 -5.850 1.00 87.94 161 GLY A O 1
ATOM 1263 N N . GLN A 1 162 ? -39.214 -3.288 -6.072 1.00 85.25 162 GLN A N 1
ATOM 1264 C CA . GLN A 1 162 ? -38.454 -2.207 -5.452 1.00 85.25 162 GLN A CA 1
ATOM 1265 C C . GLN A 1 162 ? -38.727 -2.165 -3.949 1.00 85.25 162 GLN A C 1
ATOM 1267 O O . GLN A 1 162 ? -39.869 -2.300 -3.507 1.00 85.25 162 GLN A O 1
ATOM 1272 N N . LEU A 1 163 ? -37.665 -1.964 -3.167 1.00 87.62 163 LEU A N 1
ATOM 1273 C CA . LEU A 1 163 ? -37.752 -1.824 -1.719 1.00 87.62 163 LEU A CA 1
ATOM 1274 C C . LEU A 1 163 ? -38.289 -0.427 -1.372 1.00 87.62 163 LEU A C 1
ATOM 1276 O O . LEU A 1 163 ? -37.644 0.575 -1.684 1.00 87.62 163 LEU A O 1
ATOM 1280 N N . ILE A 1 164 ? -39.445 -0.371 -0.717 1.00 82.88 164 ILE A N 1
ATOM 1281 C CA . ILE A 1 164 ? -40.076 0.861 -0.234 1.00 82.88 164 ILE A CA 1
ATOM 1282 C C . ILE A 1 164 ? -40.119 0.819 1.295 1.00 82.88 164 ILE A C 1
ATOM 1284 O O . ILE A 1 164 ? -40.282 -0.241 1.900 1.00 82.88 164 ILE A O 1
ATOM 1288 N N . TRP A 1 165 ? -39.948 1.981 1.915 1.00 82.81 165 TRP A N 1
ATOM 1289 C CA . TRP A 1 165 ? -40.110 2.178 3.351 1.00 82.81 165 TRP A CA 1
ATOM 1290 C C . TRP A 1 165 ? -41.384 3.008 3.569 1.00 82.81 165 TRP A C 1
ATOM 1292 O O . TRP A 1 165 ? -41.375 4.185 3.214 1.00 82.81 165 TRP A O 1
ATOM 1302 N N . ASP A 1 166 ? -42.449 2.393 4.099 1.00 64.25 166 ASP A N 1
ATOM 1303 C CA . ASP A 1 166 ? -43.694 3.056 4.550 1.00 64.25 166 ASP A CA 1
ATOM 1304 C C . ASP A 1 166 ? -43.632 3.316 6.049 1.00 64.25 166 ASP A C 1
ATOM 1306 O O . ASP A 1 166 ? -43.501 2.293 6.759 1.00 64.25 166 ASP A O 1
#

Foldseek 3Di:
DDPDDDDDPDDDDDDDDPPDDDDPDDPPPPPPDPPPDPDPDPPPPPPPPPPDPPCPDPPVVVVVVVVVVVPPPPPDPDDDDPDDPVNVVVVVVVVVVVVVVVVVVVVVVVVVVVVVVVVVVVVVCCCVVVDPADDDPVNPPPDPDDDPPPLPWDFDADPVRDTDTD

Organism: Syncephalastrum racemosum (NCBI:txid13706)